Protein AF-A0A961J1T3-F1 (afdb_monomer_lite)

Structure (mmCIF, N/CA/C/O backbone):
data_AF-A0A961J1T3-F1
#
_entry.id   AF-A0A961J1T3-F1
#
loop_
_atom_site.group_PDB
_atom_site.id
_atom_site.type_symbol
_atom_site.label_atom_id
_atom_site.label_alt_id
_atom_site.label_comp_id
_atom_site.label_asym_id
_atom_site.label_entity_id
_atom_site.label_seq_id
_atom_site.pdbx_PDB_ins_code
_atom_site.Cartn_x
_atom_site.Cartn_y
_atom_site.Cartn_z
_atom_site.occupancy
_atom_site.B_iso_or_equiv
_atom_site.auth_seq_id
_atom_site.auth_comp_id
_atom_site.auth_asym_id
_atom_site.auth_atom_id
_atom_site.pdbx_PDB_model_num
ATOM 1 N N . MET A 1 1 ? -10.778 -14.699 6.576 1.00 47.78 1 MET A N 1
ATOM 2 C CA . MET A 1 1 ? -10.222 -13.414 7.059 1.00 47.78 1 MET A CA 1
ATOM 3 C C . MET A 1 1 ? -10.264 -12.421 5.902 1.00 47.78 1 MET A C 1
ATOM 5 O O . MET A 1 1 ? -9.800 -12.783 4.831 1.00 47.78 1 MET A O 1
ATOM 9 N N . ARG A 1 2 ? -10.882 -11.239 6.049 1.00 47.91 2 ARG A N 1
ATOM 10 C CA . ARG A 1 2 ? -11.044 -10.264 4.949 1.00 47.91 2 ARG A CA 1
ATOM 11 C C . ARG A 1 2 ? -10.173 -9.041 5.222 1.00 47.91 2 ARG A C 1
ATOM 13 O O . ARG A 1 2 ? -10.440 -8.313 6.169 1.00 47.91 2 ARG A O 1
ATOM 20 N N . ILE A 1 3 ? -9.152 -8.827 4.398 1.00 56.72 3 ILE A N 1
ATOM 21 C CA . ILE A 1 3 ? -8.294 -7.637 4.443 1.00 56.72 3 ILE A CA 1
ATOM 22 C C . ILE A 1 3 ? -8.749 -6.711 3.313 1.00 56.72 3 ILE A C 1
ATOM 24 O O . ILE A 1 3 ? -8.700 -7.096 2.147 1.00 56.72 3 ILE A O 1
ATOM 28 N N . LEU A 1 4 ? -9.217 -5.507 3.648 1.00 55.25 4 LEU A N 1
ATOM 29 C CA . LEU A 1 4 ? -9.433 -4.439 2.671 1.00 55.25 4 LEU A CA 1
ATOM 30 C C . LEU A 1 4 ? -8.218 -3.513 2.695 1.00 55.25 4 LEU A C 1
ATOM 32 O O . LEU A 1 4 ? -8.077 -2.683 3.589 1.00 55.25 4 LEU A O 1
ATOM 36 N N . LEU A 1 5 ? -7.331 -3.687 1.719 1.00 63.03 5 LEU A N 1
ATOM 37 C CA . LEU A 1 5 ? -6.138 -2.869 1.553 1.00 63.03 5 LEU A CA 1
ATOM 38 C C . LEU A 1 5 ? -6.436 -1.734 0.567 1.00 63.03 5 LEU A C 1
ATOM 40 O O . LEU A 1 5 ? -6.628 -1.973 -0.622 1.00 63.03 5 LEU A O 1
ATOM 44 N N . HIS A 1 6 ? -6.470 -0.497 1.063 1.00 62.91 6 HIS A N 1
ATOM 45 C CA . HIS A 1 6 ? -6.538 0.687 0.212 1.00 62.91 6 HIS A CA 1
ATOM 46 C C . HIS A 1 6 ? -5.128 1.233 -0.014 1.00 62.91 6 HIS A C 1
ATOM 48 O O . HIS A 1 6 ? -4.459 1.644 0.931 1.00 62.91 6 HIS A O 1
ATOM 54 N N . ILE A 1 7 ? -4.679 1.240 -1.267 1.00 65.06 7 ILE A N 1
ATOM 55 C CA . ILE A 1 7 ? -3.385 1.799 -1.662 1.00 65.06 7 ILE A CA 1
ATOM 56 C C . ILE A 1 7 ? -3.662 3.037 -2.505 1.00 65.06 7 ILE A C 1
ATOM 58 O O . ILE A 1 7 ? -3.919 2.947 -3.702 1.00 65.06 7 ILE A O 1
ATOM 62 N N . GLY A 1 8 ? -3.612 4.205 -1.871 1.00 62.38 8 GLY A N 1
ATOM 63 C CA . GLY A 1 8 ? -3.539 5.473 -2.586 1.00 62.38 8 GLY A CA 1
ATOM 64 C C . GLY A 1 8 ? -2.088 5.746 -2.966 1.00 62.38 8 GLY A C 1
ATOM 65 O O . GLY A 1 8 ? -1.245 5.909 -2.077 1.00 62.38 8 GLY A O 1
ATOM 66 N N . LEU A 1 9 ? -1.797 5.786 -4.265 1.00 59.97 9 LEU A N 1
ATOM 67 C CA . LEU A 1 9 ? -0.516 6.270 -4.770 1.00 59.97 9 LEU A CA 1
ATOM 68 C C . LEU A 1 9 ? -0.362 7.752 -4.368 1.00 59.97 9 LEU A C 1
ATOM 70 O O . LEU A 1 9 ? -1.274 8.546 -4.620 1.00 59.97 9 LEU A O 1
ATOM 74 N N . PRO A 1 10 ? 0.761 8.154 -3.748 1.00 58.28 10 PRO A N 1
ATOM 75 C CA . PRO A 1 10 ? 1.100 9.567 -3.625 1.00 58.28 10 PRO A CA 1
ATOM 76 C C . PRO A 1 10 ? 1.099 10.206 -5.020 1.00 58.28 10 PRO A C 1
ATOM 78 O O . PRO A 1 10 ? 1.579 9.577 -5.964 1.00 58.28 10 PRO A O 1
ATOM 81 N N . TYR A 1 11 ? 0.608 11.439 -5.144 1.00 65.69 11 TYR A N 1
ATOM 82 C CA . TYR A 1 11 ? 0.548 12.213 -6.393 1.00 65.69 11 TYR A CA 1
ATOM 83 C C . TYR A 1 11 ? -0.504 11.755 -7.409 1.00 65.69 11 TYR A C 1
ATOM 85 O O . TYR A 1 11 ? -0.502 12.216 -8.547 1.00 65.69 11 TYR A O 1
ATOM 93 N N . CYS A 1 12 ? -1.447 10.905 -6.992 1.00 68.44 12 CYS A N 1
ATOM 94 C CA . CYS A 1 12 ? -2.627 10.532 -7.781 1.00 68.44 12 CYS A CA 1
ATOM 95 C C . CYS A 1 12 ? -3.932 11.143 -7.230 1.00 68.44 12 CYS A C 1
ATOM 97 O O . CYS A 1 12 ? -5.004 10.577 -7.423 1.00 68.44 12 CYS A O 1
ATOM 99 N N . GLY A 1 13 ? -3.852 12.274 -6.515 1.00 68.56 13 GLY A N 1
ATOM 100 C CA . GLY A 1 13 ? -5.022 13.006 -6.008 1.00 68.56 13 GLY A CA 1
ATOM 101 C C . GLY A 1 13 ? -5.623 12.455 -4.709 1.00 68.56 13 GLY A C 1
ATOM 102 O O . GLY A 1 13 ? -6.743 12.809 -4.347 1.00 68.56 13 GLY A O 1
ATOM 103 N N . ALA A 1 14 ? -4.899 11.588 -3.995 1.00 77.19 14 ALA A N 1
ATOM 104 C CA . ALA A 1 14 ? -5.357 10.960 -2.754 1.00 77.19 14 ALA A CA 1
ATOM 105 C C . ALA A 1 14 ? -4.730 11.565 -1.481 1.00 77.19 14 ALA A C 1
ATOM 107 O O . ALA A 1 14 ? -4.971 11.070 -0.384 1.00 77.19 14 ALA A O 1
ATOM 108 N N . GLU A 1 15 ? -3.928 12.628 -1.573 1.00 81.44 15 GLU A N 1
ATOM 109 C CA . GLU A 1 15 ? -3.160 13.193 -0.453 1.00 81.44 15 GLU A CA 1
ATOM 110 C C . GLU A 1 15 ? -4.040 13.646 0.711 1.00 81.44 15 GLU A C 1
ATOM 112 O O . GLU A 1 15 ? -3.721 13.392 1.880 1.00 81.44 15 GLU A O 1
ATOM 117 N N . ALA A 1 16 ? -5.152 14.313 0.391 1.00 84.94 16 ALA A N 1
ATOM 118 C CA . ALA A 1 16 ? -6.121 14.767 1.378 1.00 84.94 16 ALA A CA 1
ATOM 119 C C . ALA A 1 16 ? -6.757 13.571 2.102 1.00 84.94 16 ALA A C 1
ATOM 121 O O . ALA A 1 16 ? -6.838 13.562 3.332 1.00 84.94 16 ALA A O 1
ATOM 122 N N . LEU A 1 17 ? -7.118 12.523 1.352 1.00 83.88 17 LEU A N 1
ATOM 123 C CA . LEU A 1 17 ? -7.658 11.283 1.903 1.00 83.88 17 LEU A CA 1
ATOM 124 C C . LEU A 1 17 ? -6.630 10.581 2.802 1.00 83.88 17 LEU A C 1
ATOM 126 O O . LEU A 1 17 ? -6.933 10.297 3.958 1.00 83.88 17 LEU A O 1
ATOM 130 N N . GLN A 1 18 ? -5.397 10.376 2.328 1.00 84.44 18 GLN A N 1
ATOM 131 C CA . GLN A 1 18 ? -4.331 9.724 3.100 1.00 84.44 18 GLN A CA 1
ATOM 132 C C . GLN A 1 18 ? -3.971 10.507 4.371 1.00 84.44 18 GLN A C 1
ATOM 134 O O . GLN A 1 18 ? -3.670 9.917 5.412 1.00 84.44 18 GLN A O 1
ATOM 139 N N . SER A 1 19 ? -4.029 11.841 4.321 1.00 87.69 19 SER A N 1
ATOM 140 C CA . SER A 1 19 ? -3.818 12.690 5.498 1.00 87.69 19 SER A CA 1
ATOM 141 C C . SER A 1 19 ? -4.959 12.574 6.506 1.00 87.69 19 SER A C 1
ATOM 143 O O . SER A 1 19 ? -4.695 12.474 7.704 1.00 87.69 19 SER A O 1
ATOM 145 N N . LEU A 1 20 ? -6.209 12.530 6.039 1.00 89.62 20 LEU A N 1
ATOM 146 C CA . LEU A 1 20 ? -7.375 12.344 6.899 1.00 89.62 20 LEU A CA 1
ATOM 147 C C . LEU A 1 20 ? -7.380 10.959 7.563 1.00 89.62 20 LEU A C 1
ATOM 149 O O . LEU A 1 20 ? -7.663 10.856 8.757 1.00 89.62 20 LEU A O 1
ATOM 153 N N . LEU A 1 21 ? -7.052 9.906 6.809 1.00 88.81 21 LEU A N 1
ATOM 154 C CA . LEU A 1 21 ? -6.968 8.536 7.318 1.00 88.81 21 LEU A CA 1
ATOM 155 C C . LEU A 1 21 ? -5.833 8.381 8.343 1.00 88.81 21 LEU A C 1
ATOM 157 O O . LEU A 1 21 ? -6.053 7.791 9.400 1.00 88.81 21 LEU A O 1
ATOM 161 N N . ASP A 1 22 ? -4.656 8.974 8.097 1.00 90.06 22 ASP A N 1
ATOM 162 C CA . ASP A 1 22 ? -3.550 8.984 9.070 1.00 90.06 22 ASP A CA 1
ATOM 163 C C . ASP A 1 22 ? -3.937 9.712 10.363 1.00 90.06 22 ASP A C 1
ATOM 165 O O . ASP A 1 22 ? -3.712 9.189 11.456 1.00 90.06 22 ASP A O 1
ATOM 169 N N . ALA A 1 23 ? -4.576 10.882 10.250 1.00 93.56 23 ALA A N 1
ATOM 170 C CA . ALA A 1 23 ? -5.025 11.662 11.403 1.00 93.56 23 ALA A CA 1
ATOM 171 C C . ALA A 1 23 ? -6.102 10.933 12.228 1.00 93.56 23 ALA A C 1
ATOM 173 O O . ALA A 1 23 ? -6.139 11.051 13.451 1.00 93.56 23 ALA A O 1
ATOM 174 N N . LYS A 1 24 ? -6.971 10.149 11.576 1.00 93.38 24 LYS A N 1
ATOM 175 C CA . LYS A 1 24 ? -8.062 9.401 12.223 1.00 93.38 24 LYS A CA 1
ATOM 176 C C . LYS A 1 24 ? -7.699 7.958 12.588 1.00 93.38 24 LYS A C 1
ATOM 178 O O . LYS A 1 24 ? -8.585 7.214 13.008 1.00 93.38 24 LYS A O 1
ATOM 183 N N . ARG A 1 25 ? -6.430 7.553 12.486 1.00 90.81 25 ARG A N 1
ATOM 184 C CA . ARG A 1 25 ? -5.978 6.160 12.663 1.00 90.81 25 ARG A CA 1
ATOM 185 C C . ARG A 1 25 ? -6.510 5.485 13.929 1.00 90.81 25 ARG A C 1
ATOM 187 O O . ARG A 1 25 ? -7.082 4.409 13.835 1.00 90.81 25 ARG A O 1
ATOM 194 N N . GLY A 1 26 ? -6.411 6.140 15.086 1.00 92.31 26 GLY A N 1
ATOM 195 C CA . GLY A 1 26 ? -6.910 5.568 16.344 1.00 92.31 26 GLY A CA 1
ATOM 196 C C . GLY A 1 26 ? -8.432 5.374 16.377 1.00 92.31 26 GLY A C 1
ATOM 197 O O . GLY A 1 26 ? -8.930 4.486 17.059 1.00 92.31 26 GLY A O 1
ATOM 198 N N . ARG A 1 27 ? -9.201 6.172 15.621 1.00 94.06 27 ARG A N 1
ATOM 199 C CA . ARG A 1 27 ? -10.649 5.959 15.458 1.00 94.06 27 ARG A CA 1
ATOM 200 C C . ARG A 1 27 ? -10.938 4.803 14.500 1.00 94.06 27 ARG A C 1
ATOM 202 O O . ARG A 1 27 ? -11.860 4.041 14.764 1.00 94.06 27 ARG A O 1
ATOM 209 N N . LEU A 1 28 ? -10.165 4.681 13.420 1.00 90.25 28 LEU A N 1
ATOM 210 C CA . LEU A 1 28 ? -10.276 3.570 12.470 1.00 90.25 28 LEU A CA 1
ATOM 211 C C . LEU A 1 28 ? -10.002 2.232 13.165 1.00 90.25 28 LEU A C 1
ATOM 213 O O . LEU A 1 28 ? -10.800 1.305 13.038 1.00 90.25 28 LEU A O 1
ATOM 217 N N . GLU A 1 29 ? -8.957 2.173 13.987 1.00 89.44 29 GLU A N 1
ATOM 218 C CA . GLU A 1 29 ? -8.592 0.982 14.755 1.00 89.44 29 GLU A CA 1
ATOM 219 C C . GLU A 1 29 ? -9.718 0.543 15.699 1.00 89.44 29 GLU A C 1
ATOM 221 O O . GLU A 1 29 ? -10.107 -0.621 15.698 1.00 89.44 29 GLU A O 1
ATOM 226 N N . LYS A 1 30 ? -10.343 1.493 16.411 1.00 90.06 30 LYS A N 1
ATOM 227 C CA . LYS A 1 30 ? -11.527 1.230 17.251 1.00 90.06 30 LYS A CA 1
ATOM 228 C C . LYS A 1 30 ? -12.728 0.684 16.470 1.00 90.06 30 LYS A C 1
ATOM 230 O O . LYS A 1 30 ? -13.591 0.050 17.063 1.00 90.06 30 LYS A O 1
ATOM 235 N N . SER A 1 31 ? -12.796 0.930 15.161 1.00 89.38 31 SER A N 1
ATOM 236 C CA . SER A 1 31 ? -13.809 0.362 14.258 1.00 89.38 31 SER A CA 1
ATOM 237 C C . SER A 1 31 ? -13.355 -0.918 13.542 1.00 89.38 31 SER A C 1
ATOM 239 O O . SER A 1 31 ? -14.025 -1.366 12.617 1.00 89.38 31 SER A O 1
ATOM 241 N N . GLY A 1 32 ? -12.216 -1.499 13.932 1.00 85.62 32 GLY A N 1
ATOM 242 C CA . GLY A 1 32 ? -11.658 -2.700 13.304 1.00 85.62 32 GLY A CA 1
ATOM 243 C C . GLY A 1 32 ? -10.998 -2.449 11.944 1.00 85.62 32 GLY A C 1
ATOM 244 O O . GLY A 1 32 ? -10.727 -3.394 11.208 1.00 85.62 32 GLY A O 1
ATOM 245 N N . ILE A 1 33 ? -10.738 -1.186 11.591 1.00 86.06 33 ILE A N 1
ATOM 246 C CA . ILE A 1 33 ? -10.095 -0.793 10.336 1.00 86.06 33 ILE A CA 1
ATOM 247 C C . ILE A 1 33 ? -8.636 -0.446 10.615 1.00 86.06 33 ILE A C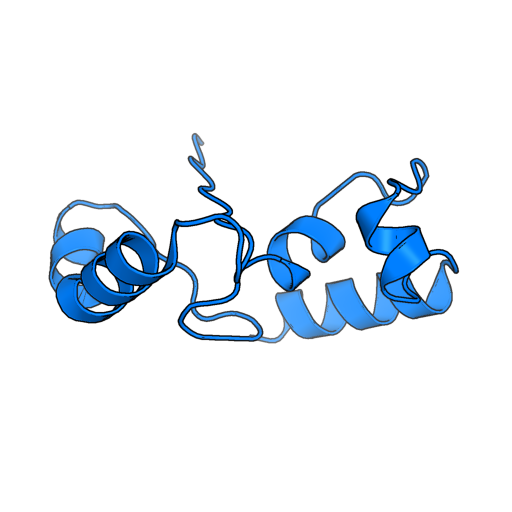 1
ATOM 249 O O . ILE A 1 33 ? -8.327 0.526 11.304 1.00 86.06 33 ILE A O 1
ATOM 253 N N . LEU A 1 34 ? -7.725 -1.214 10.022 1.00 85.31 34 LEU A N 1
ATOM 254 C CA . LEU A 1 34 ? -6.295 -0.951 10.110 1.00 85.31 34 LEU A CA 1
ATOM 255 C C . LEU A 1 34 ? -5.840 -0.102 8.928 1.00 85.31 34 LEU A C 1
ATOM 257 O O . LEU A 1 34 ? -5.944 -0.490 7.768 1.00 85.31 34 LEU A O 1
ATOM 261 N N . TYR A 1 35 ? -5.285 1.060 9.243 1.00 85.81 35 TYR A N 1
ATOM 262 C CA . TYR A 1 35 ? -4.523 1.863 8.300 1.00 85.81 35 TYR A CA 1
ATOM 263 C C . TYR A 1 35 ? -3.042 1.551 8.552 1.00 85.81 35 TYR A C 1
ATOM 265 O O . 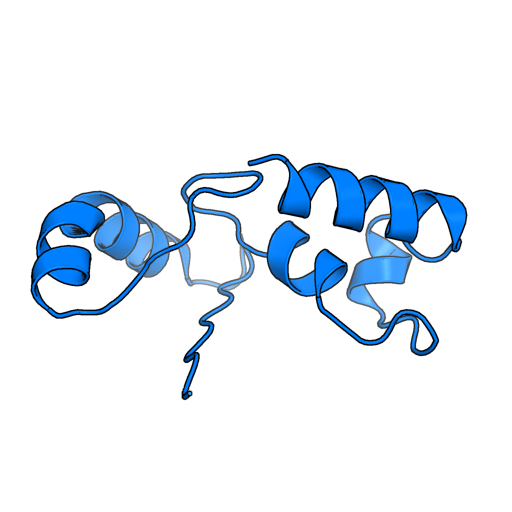TYR A 1 35 ? -2.613 1.570 9.707 1.00 85.81 35 TYR A O 1
ATOM 273 N N . SER A 1 36 ? -2.262 1.216 7.519 1.00 81.25 36 SER A N 1
ATOM 274 C CA . SER A 1 36 ? -0.878 0.737 7.696 1.00 81.25 36 SER A CA 1
ATOM 275 C C . SER A 1 36 ? 0.104 1.873 8.008 1.00 81.25 36 SER A C 1
ATOM 277 O O . SER A 1 36 ? -0.092 3.017 7.576 1.00 81.25 36 SER A O 1
ATOM 279 N N . ARG A 1 37 ? 1.136 1.578 8.805 1.00 82.62 37 ARG A N 1
ATOM 280 C CA . ARG A 1 37 ? 2.297 2.456 9.064 1.00 82.62 37 ARG A CA 1
ATOM 281 C C . ARG A 1 37 ? 3.560 1.969 8.353 1.00 82.62 37 ARG A C 1
ATOM 283 O O . ARG A 1 37 ? 4.547 2.703 8.327 1.00 82.62 37 ARG A O 1
ATOM 290 N N . VAL A 1 38 ? 3.496 0.758 7.805 1.00 76.69 38 VAL A N 1
ATOM 291 C CA . VAL A 1 38 ? 4.648 0.020 7.308 1.00 76.69 38 VAL A CA 1
ATOM 292 C C . VAL A 1 38 ? 5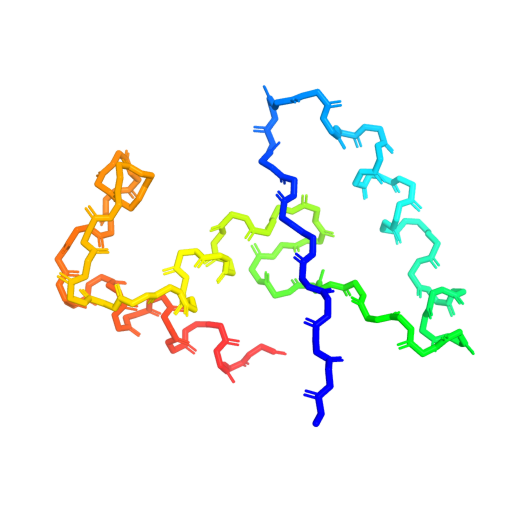.258 0.748 6.125 1.00 76.69 38 VAL A C 1
ATOM 294 O O . VAL A 1 38 ? 4.561 1.091 5.165 1.00 76.69 38 VAL A O 1
ATOM 297 N N . LEU A 1 39 ? 6.564 1.003 6.211 1.00 77.12 39 LEU A N 1
ATOM 298 C CA . LEU A 1 39 ? 7.328 1.750 5.206 1.00 77.12 39 LEU A CA 1
ATOM 299 C C . LEU A 1 39 ? 6.768 3.157 4.891 1.00 77.12 39 LEU A C 1
ATOM 301 O O . LEU A 1 39 ? 7.058 3.716 3.827 1.00 77.12 39 LEU A O 1
ATOM 305 N N . GLY A 1 40 ? 5.998 3.747 5.816 1.00 79.69 40 GLY A N 1
ATOM 306 C CA . GLY A 1 40 ? 5.487 5.115 5.738 1.00 79.69 40 GLY A CA 1
ATOM 307 C C . GLY A 1 40 ? 4.056 5.279 6.261 1.00 79.69 40 GLY A C 1
ATOM 308 O O . GLY A 1 40 ? 3.180 4.445 6.058 1.00 79.69 40 GLY A O 1
ATOM 309 N N . ARG A 1 41 ? 3.767 6.429 6.885 1.00 83.56 41 ARG A N 1
ATOM 310 C CA . ARG A 1 41 ? 2.442 6.704 7.484 1.00 83.56 41 ARG A CA 1
ATOM 311 C C . ARG A 1 41 ? 1.335 7.002 6.469 1.00 83.56 41 ARG A C 1
ATOM 313 O O . ARG A 1 41 ? 0.163 6.852 6.805 1.00 83.56 41 ARG A O 1
ATOM 320 N N . LYS A 1 42 ? 1.708 7.454 5.267 1.00 78.50 42 LYS A N 1
ATOM 321 C CA . LYS A 1 42 ? 0.793 7.940 4.213 1.00 78.50 42 LYS A CA 1
ATOM 322 C C . LYS A 1 42 ? 1.098 7.390 2.813 1.00 78.50 42 LYS A C 1
ATOM 324 O O . LYS A 1 42 ? 0.405 7.735 1.864 1.00 78.50 42 LYS A O 1
ATOM 329 N N . ASN A 1 43 ? 2.153 6.584 2.664 1.00 74.25 43 ASN A N 1
ATOM 330 C CA . ASN A 1 43 ? 2.583 6.043 1.376 1.00 74.25 43 ASN A CA 1
ATOM 331 C C . ASN A 1 43 ? 2.594 4.517 1.434 1.00 74.25 43 ASN A C 1
ATOM 333 O O . ASN A 1 43 ? 3.552 3.912 1.907 1.00 74.25 43 ASN A O 1
ATOM 337 N N . HIS A 1 44 ? 1.539 3.901 0.910 1.00 80.75 44 HIS A N 1
ATOM 338 C CA . HIS A 1 44 ? 1.388 2.443 0.897 1.00 80.75 44 HIS A CA 1
ATOM 339 C C . HIS A 1 44 ? 1.851 1.801 -0.406 1.00 80.75 44 HIS A C 1
ATOM 341 O O . HIS A 1 44 ? 1.689 0.601 -0.595 1.00 80.75 44 HIS A O 1
ATOM 347 N N . THR A 1 45 ? 2.492 2.572 -1.285 1.00 81.69 45 THR A N 1
ATOM 348 C CA . THR A 1 45 ? 3.033 2.068 -2.553 1.00 81.69 45 THR A CA 1
ATOM 349 C C . THR A 1 45 ? 4.051 0.953 -2.326 1.00 81.69 45 THR A C 1
ATOM 351 O O . THR A 1 45 ? 4.076 -0.037 -3.049 1.00 81.69 45 THR A O 1
ATOM 354 N N . ARG A 1 46 ? 4.896 1.091 -1.298 1.00 82.00 46 ARG A N 1
ATOM 355 C CA . ARG A 1 46 ? 5.889 0.067 -0.954 1.00 82.00 46 ARG A CA 1
ATOM 356 C C . ARG A 1 46 ? 5.256 -1.185 -0.363 1.00 82.00 46 ARG A C 1
ATOM 358 O O . ARG A 1 46 ? 5.702 -2.271 -0.696 1.00 82.00 46 ARG A O 1
ATOM 365 N N . LEU A 1 47 ? 4.205 -1.032 0.442 1.00 82.25 47 LEU A N 1
ATOM 366 C CA . LEU A 1 47 ? 3.426 -2.162 0.939 1.00 82.25 47 LEU A CA 1
ATOM 367 C C . LEU A 1 47 ? 2.784 -2.924 -0.225 1.00 82.25 47 LEU A C 1
ATOM 369 O O . LEU A 1 47 ? 2.957 -4.131 -0.313 1.00 82.25 47 LEU A O 1
ATOM 373 N N . TYR A 1 48 ? 2.135 -2.217 -1.156 1.00 83.06 48 TYR A N 1
ATOM 374 C CA . TYR A 1 48 ? 1.587 -2.807 -2.381 1.00 83.06 48 TYR A CA 1
ATOM 375 C C . TYR A 1 48 ? 2.631 -3.613 -3.154 1.00 83.06 48 TYR A C 1
ATOM 377 O O . TYR A 1 48 ? 2.431 -4.795 -3.413 1.00 83.06 48 TYR A O 1
ATOM 385 N N . MET A 1 49 ? 3.774 -2.991 -3.456 1.00 86.44 49 MET A N 1
ATOM 386 C CA . MET A 1 49 ? 4.856 -3.658 -4.177 1.00 86.44 49 MET A CA 1
ATOM 387 C C . MET A 1 49 ? 5.444 -4.841 -3.400 1.00 86.44 49 MET A C 1
ATOM 389 O O . MET A 1 49 ? 6.022 -5.721 -4.026 1.00 86.44 49 MET A O 1
ATOM 393 N N . ALA A 1 50 ? 5.348 -4.877 -2.069 1.00 86.31 50 ALA A N 1
ATOM 394 C CA . ALA A 1 50 ? 5.874 -5.976 -1.262 1.00 86.31 50 ALA A CA 1
ATOM 395 C C . ALA A 1 50 ? 4.956 -7.205 -1.247 1.00 86.31 50 ALA A C 1
ATOM 397 O O . ALA A 1 50 ? 5.449 -8.314 -1.077 1.00 86.31 50 ALA A O 1
ATOM 398 N N . VAL A 1 51 ? 3.641 -7.008 -1.400 1.00 81.81 51 VAL A N 1
ATOM 399 C CA . VAL A 1 51 ? 2.633 -8.074 -1.250 1.00 81.81 51 VAL A CA 1
ATOM 400 C C . VAL A 1 51 ? 2.075 -8.600 -2.575 1.00 81.81 51 VAL A C 1
ATOM 402 O O . VAL A 1 51 ? 1.374 -9.608 -2.566 1.00 81.81 51 VAL A O 1
ATOM 405 N N . SER A 1 52 ? 2.350 -7.942 -3.709 1.00 81.00 52 SER A N 1
ATOM 406 C CA . SER A 1 52 ? 1.962 -8.445 -5.036 1.00 81.00 52 SER A CA 1
ATOM 407 C C . SER A 1 52 ? 2.788 -9.671 -5.470 1.00 81.00 52 SER A C 1
ATOM 409 O O . SER A 1 52 ? 3.857 -9.945 -4.923 1.00 81.00 52 SER A O 1
ATOM 411 N N . ASP A 1 53 ? 2.300 -10.426 -6.459 1.00 84.81 53 ASP A N 1
ATOM 412 C CA . ASP A 1 53 ? 2.950 -11.649 -6.963 1.00 84.81 53 ASP A CA 1
ATOM 413 C C . ASP A 1 53 ? 4.387 -11.371 -7.447 1.00 84.81 53 ASP A C 1
ATOM 415 O O . ASP A 1 53 ? 4.558 -10.592 -8.386 1.00 84.81 53 ASP A O 1
ATOM 419 N N . PRO A 1 54 ? 5.435 -11.971 -6.851 1.00 84.62 54 PRO A N 1
ATOM 420 C CA . PRO A 1 54 ? 6.821 -11.716 -7.239 1.00 84.62 54 PRO A CA 1
ATOM 421 C C . PRO A 1 54 ? 7.189 -12.181 -8.658 1.00 84.62 54 PRO A C 1
ATOM 423 O O . PRO A 1 54 ? 8.139 -11.655 -9.246 1.00 84.62 54 PRO A O 1
ATOM 426 N N . GLY A 1 55 ? 6.446 -13.142 -9.220 1.00 86.50 55 GLY A N 1
ATOM 427 C CA . GLY A 1 55 ? 6.618 -13.620 -10.594 1.00 86.50 55 GLY A CA 1
ATOM 428 C C . GLY A 1 55 ? 6.031 -12.672 -11.641 1.00 86.50 55 GLY A C 1
ATOM 429 O O . GLY A 1 55 ? 6.414 -12.731 -12.810 1.00 86.50 55 GLY A O 1
ATOM 430 N N . HIS A 1 56 ? 5.152 -11.759 -11.225 1.00 88.06 56 HIS A N 1
ATOM 431 C CA . HIS A 1 56 ? 4.539 -10.760 -12.089 1.00 88.06 56 HIS A CA 1
ATOM 432 C C . HIS A 1 56 ? 5.124 -9.370 -11.802 1.00 88.06 56 HIS A C 1
ATOM 434 O O . HIS A 1 56 ? 4.711 -8.659 -10.881 1.00 88.06 56 HIS A O 1
ATOM 440 N N . ILE A 1 57 ? 6.114 -8.960 -12.599 1.00 87.69 57 ILE A N 1
ATOM 441 C CA . ILE A 1 57 ? 6.720 -7.630 -12.467 1.00 87.69 57 ILE A CA 1
ATOM 442 C C . ILE A 1 57 ? 5.787 -6.580 -13.067 1.00 87.69 57 ILE A C 1
ATOM 444 O O . ILE A 1 57 ? 5.800 -6.331 -14.270 1.00 87.69 57 ILE A O 1
ATOM 448 N N . ASP A 1 58 ? 4.993 -5.943 -12.213 1.00 85.62 58 ASP A N 1
ATOM 449 C CA . ASP A 1 58 ? 4.127 -4.84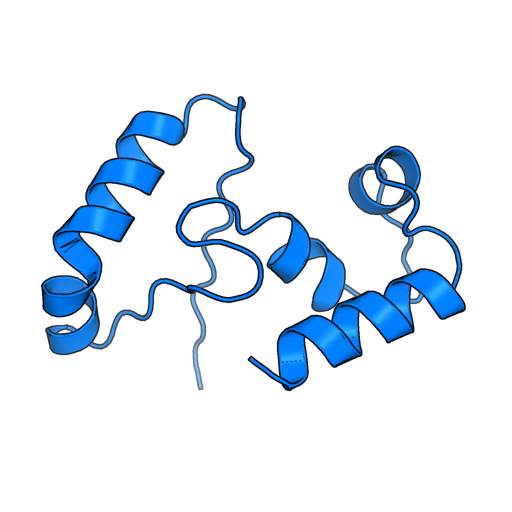6 -12.626 1.00 85.62 58 ASP A CA 1
ATOM 450 C C . ASP A 1 58 ? 4.936 -3.574 -13.001 1.00 85.62 58 ASP A C 1
ATOM 452 O O . ASP A 1 58 ? 6.076 -3.386 -12.541 1.00 85.62 58 ASP A O 1
ATOM 456 N N . PRO A 1 59 ? 4.367 -2.662 -13.818 1.00 86.69 59 PRO A N 1
ATOM 457 C CA . PRO A 1 59 ? 5.056 -1.445 -14.251 1.00 86.69 59 PRO A CA 1
ATOM 458 C C . PRO A 1 59 ? 5.554 -0.563 -13.103 1.00 86.69 59 PRO A C 1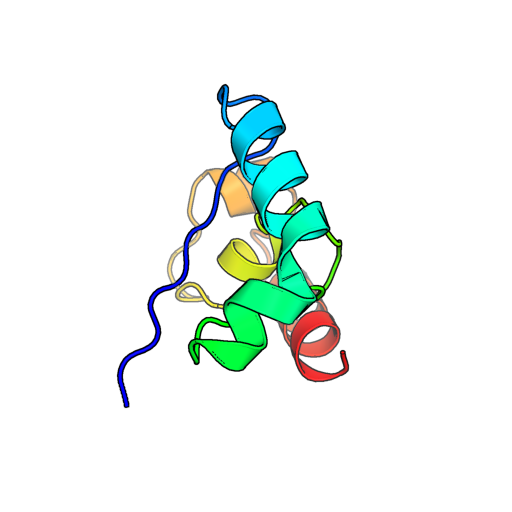
ATOM 460 O O . PRO A 1 59 ? 6.573 0.115 -13.246 1.00 86.69 59 PRO A O 1
ATOM 463 N N . LEU A 1 60 ? 4.871 -0.572 -11.956 1.00 84.94 60 LEU A N 1
ATOM 464 C CA . LEU A 1 60 ? 5.245 0.230 -10.798 1.00 84.94 60 LEU A CA 1
ATOM 465 C C . LEU A 1 60 ? 6.492 -0.344 -10.119 1.00 84.94 60 LEU A C 1
ATOM 467 O O . LEU A 1 60 ? 7.415 0.417 -9.824 1.00 84.94 60 LEU A O 1
ATOM 471 N N . ARG A 1 61 ? 6.584 -1.669 -9.948 1.00 89.94 61 ARG A N 1
ATOM 472 C CA . ARG A 1 61 ? 7.821 -2.333 -9.499 1.00 89.94 61 ARG A CA 1
ATOM 473 C C . ARG A 1 61 ? 8.980 -2.068 -10.445 1.00 89.94 61 ARG A C 1
ATOM 475 O O . ARG A 1 61 ? 10.071 -1.731 -9.981 1.00 89.94 61 ARG A O 1
ATOM 482 N N . HIS A 1 62 ? 8.751 -2.181 -11.752 1.00 91.31 62 HIS A N 1
ATOM 483 C CA . HIS A 1 62 ? 9.776 -1.895 -12.752 1.00 91.31 62 HIS A CA 1
ATOM 484 C C . HIS A 1 62 ? 10.273 -0.445 -12.644 1.00 91.31 62 HIS A C 1
ATOM 486 O O . HIS A 1 62 ? 11.461 -0.213 -12.415 1.00 91.31 62 HIS A O 1
ATOM 492 N N . ALA A 1 63 ? 9.360 0.530 -12.697 1.00 89.56 63 ALA A N 1
ATOM 493 C CA . ALA A 1 63 ? 9.679 1.957 -12.645 1.00 89.56 63 ALA A CA 1
ATOM 494 C C . ALA A 1 63 ? 10.347 2.399 -11.331 1.00 89.56 63 ALA A C 1
ATOM 496 O O . ALA A 1 63 ? 11.015 3.429 -11.286 1.00 89.56 63 ALA A O 1
ATOM 497 N N . ARG A 1 64 ? 10.168 1.638 -10.245 1.00 88.69 64 ARG A N 1
ATOM 498 C CA . ARG A 1 64 ? 10.711 1.952 -8.914 1.00 88.69 64 ARG A CA 1
ATOM 499 C C . ARG A 1 64 ? 11.946 1.126 -8.534 1.00 88.69 64 ARG A C 1
ATOM 501 O O . ARG A 1 64 ? 12.404 1.244 -7.401 1.00 88.69 64 ARG A O 1
ATOM 508 N N . GLY A 1 65 ? 12.498 0.322 -9.449 1.00 92.44 65 GLY A N 1
ATOM 509 C CA . GLY A 1 65 ? 13.736 -0.438 -9.219 1.00 92.44 65 GLY A CA 1
ATOM 510 C C . GLY A 1 65 ? 13.559 -1.753 -8.447 1.00 92.44 65 GLY A C 1
ATOM 511 O O . GLY A 1 65 ? 14.527 -2.287 -7.905 1.00 92.44 65 GLY A O 1
ATOM 512 N N . PHE A 1 66 ? 12.340 -2.295 -8.407 1.00 92.81 66 PHE A N 1
ATOM 513 C CA . PHE A 1 66 ? 11.988 -3.553 -7.736 1.00 92.81 66 PHE A CA 1
ATOM 514 C C . PHE A 1 66 ? 11.721 -4.708 -8.716 1.00 92.81 66 PHE A C 1
ATOM 516 O O . PHE A 1 66 ? 11.115 -5.701 -8.339 1.00 92.81 66 PHE A O 1
ATOM 523 N N . ALA A 1 67 ? 12.181 -4.621 -9.969 1.00 92.25 67 ALA A N 1
ATOM 524 C CA . ALA A 1 67 ? 12.010 -5.709 -10.939 1.00 92.25 67 ALA A CA 1
ATOM 525 C C . ALA A 1 67 ? 12.792 -6.986 -10.565 1.00 92.25 67 ALA A C 1
ATOM 527 O O . ALA A 1 67 ? 12.337 -8.098 -10.808 1.00 92.25 67 ALA A O 1
ATOM 528 N N . ARG A 1 68 ? 13.977 -6.848 -9.957 1.00 94.31 68 ARG A N 1
ATOM 529 C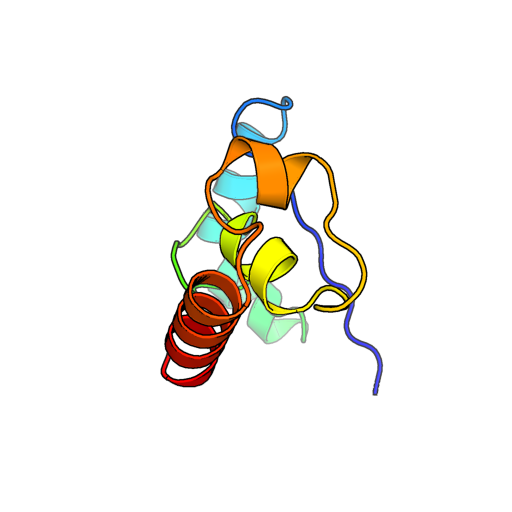 CA . ARG A 1 68 ? 14.855 -7.987 -9.631 1.00 94.31 68 ARG A CA 1
ATOM 530 C C . ARG A 1 68 ? 14.419 -8.687 -8.341 1.00 94.31 68 ARG A C 1
ATOM 532 O O . ARG A 1 68 ? 14.150 -8.004 -7.354 1.00 94.31 68 ARG A O 1
ATOM 539 N N . SER A 1 69 ? 14.471 -10.020 -8.314 1.00 91.56 69 SER A N 1
ATOM 540 C CA . SER A 1 69 ? 14.097 -10.856 -7.154 1.00 91.56 69 SER A CA 1
ATOM 541 C C . SER A 1 69 ? 14.738 -10.392 -5.841 1.00 91.56 69 SER A C 1
ATOM 543 O O . SER A 1 69 ? 14.035 -10.128 -4.873 1.00 91.56 69 SER A O 1
ATOM 545 N N . ALA A 1 70 ? 16.050 -10.141 -5.829 1.00 93.88 70 ALA A N 1
ATOM 546 C CA . ALA A 1 70 ? 16.761 -9.674 -4.634 1.00 93.88 70 ALA A CA 1
ATOM 547 C C . ALA A 1 70 ? 16.231 -8.335 -4.074 1.00 93.88 70 ALA A C 1
ATOM 549 O O . ALA A 1 70 ? 16.279 -8.090 -2.866 1.00 93.88 70 ALA A O 1
ATOM 550 N N . ALA A 1 71 ? 15.736 -7.439 -4.936 1.00 93.69 71 ALA A N 1
ATOM 551 C CA . ALA A 1 71 ? 15.128 -6.182 -4.503 1.00 93.69 71 ALA A CA 1
ATOM 552 C C . ALA A 1 71 ? 13.725 -6.407 -3.924 1.00 93.69 71 ALA A C 1
ATOM 554 O O . ALA A 1 71 ? 13.380 -5.780 -2.922 1.00 93.69 71 ALA A O 1
ATOM 555 N N . GLN A 1 72 ? 12.953 -7.320 -4.519 1.00 92.19 72 GLN A N 1
ATOM 556 C CA . GLN A 1 72 ? 11.630 -7.712 -4.034 1.00 92.19 72 GLN A CA 1
ATOM 557 C C . GLN A 1 72 ? 11.713 -8.397 -2.670 1.00 92.19 72 GLN A C 1
ATOM 559 O O . GLN A 1 72 ? 11.015 -8.004 -1.742 1.00 92.19 72 GLN A O 1
ATOM 564 N N . GLU A 1 73 ? 12.631 -9.347 -2.504 1.00 92.75 73 GLU A N 1
ATOM 565 C CA . GLU A 1 73 ? 12.854 -10.028 -1.230 1.00 92.75 73 GLU A CA 1
ATOM 566 C C . GLU A 1 73 ? 13.264 -9.060 -0.118 1.00 92.75 73 GLU A C 1
ATOM 568 O O . GLU A 1 73 ? 12.776 -9.145 1.008 1.00 92.75 73 GLU A O 1
ATOM 573 N N . ARG A 1 74 ? 14.158 -8.110 -0.425 1.00 92.44 74 ARG A N 1
ATOM 574 C CA . ARG A 1 74 ? 14.553 -7.073 0.534 1.00 92.44 74 ARG A CA 1
ATOM 575 C C . ARG A 1 74 ? 13.358 -6.210 0.936 1.00 92.44 74 ARG A C 1
ATOM 577 O O . ARG A 1 74 ? 13.233 -5.881 2.111 1.00 92.44 74 ARG A O 1
ATOM 584 N N . LEU A 1 75 ? 12.495 -5.857 -0.018 1.00 90.69 75 LEU A N 1
ATOM 585 C CA . LEU A 1 75 ? 11.280 -5.095 0.255 1.00 90.69 75 LEU A CA 1
ATOM 586 C C . LEU A 1 75 ? 10.302 -5.891 1.130 1.00 90.69 75 LEU A C 1
ATOM 588 O O . LEU A 1 75 ? 9.810 -5.353 2.115 1.00 90.69 75 LEU A O 1
ATOM 592 N N . ALA A 1 76 ? 10.078 -7.168 0.817 1.00 89.06 76 ALA A N 1
ATOM 593 C CA . ALA A 1 76 ? 9.213 -8.054 1.591 1.00 89.06 76 ALA A CA 1
ATOM 594 C C . ALA A 1 76 ? 9.709 -8.223 3.036 1.00 89.06 76 ALA A C 1
ATOM 596 O O . ALA A 1 76 ? 8.928 -8.071 3.972 1.00 89.06 76 ALA A O 1
ATOM 597 N N . ARG A 1 77 ? 11.017 -8.441 3.239 1.00 90.00 77 ARG A N 1
ATOM 598 C CA . ARG A 1 77 ? 11.617 -8.505 4.584 1.00 90.00 77 ARG A CA 1
ATOM 599 C C . ARG A 1 77 ? 11.452 -7.201 5.360 1.00 90.00 77 ARG A C 1
ATOM 601 O O . ARG A 1 77 ? 11.137 -7.241 6.542 1.00 90.00 77 ARG A O 1
ATOM 608 N N . ALA A 1 78 ? 11.636 -6.058 4.700 1.00 87.12 78 ALA A N 1
ATOM 609 C CA . ALA A 1 78 ? 11.454 -4.754 5.332 1.00 87.12 78 ALA A CA 1
ATOM 610 C C . ALA A 1 78 ? 9.997 -4.501 5.753 1.00 87.12 78 ALA A C 1
ATOM 612 O O . ALA A 1 78 ? 9.776 -3.827 6.747 1.00 87.12 78 ALA A O 1
ATOM 613 N N . VAL A 1 79 ? 9.017 -5.042 5.019 1.00 84.31 79 VAL A N 1
ATOM 614 C CA . VAL A 1 79 ? 7.596 -4.988 5.401 1.00 84.31 79 VAL A CA 1
ATOM 615 C C . VAL A 1 79 ? 7.272 -5.938 6.551 1.00 84.31 79 VAL A C 1
ATOM 617 O O . VAL A 1 79 ? 6.471 -5.591 7.404 1.00 84.31 79 VAL A O 1
ATOM 620 N N . ALA A 1 80 ? 7.858 -7.136 6.568 1.00 83.19 80 ALA A N 1
ATOM 621 C CA . ALA A 1 80 ? 7.556 -8.149 7.580 1.00 83.19 80 ALA A CA 1
ATOM 622 C C . ALA A 1 80 ? 8.160 -7.848 8.965 1.00 83.19 80 ALA A C 1
ATOM 624 O O . ALA A 1 80 ? 7.699 -8.407 9.955 1.00 83.19 80 ALA A O 1
ATOM 625 N N . GLY A 1 81 ? 9.209 -7.022 9.030 1.00 78.50 81 GLY A N 1
ATOM 626 C CA . GLY A 1 81 ? 9.888 -6.656 10.277 1.00 78.50 81 GLY A CA 1
ATOM 627 C C . GLY A 1 81 ? 9.352 -5.402 10.981 1.00 78.50 81 GLY A C 1
ATOM 628 O O . GLY A 1 81 ? 9.968 -4.985 11.958 1.00 78.50 81 GLY A O 1
ATOM 629 N N . ASP A 1 82 ? 8.276 -4.795 10.472 1.00 61.06 82 ASP A N 1
ATOM 630 C CA . ASP A 1 82 ? 7.689 -3.509 10.898 1.00 61.06 82 ASP A CA 1
ATOM 631 C C . ASP A 1 82 ? 6.268 -3.742 11.454 1.00 61.06 82 ASP A C 1
ATOM 633 O O . ASP A 1 82 ? 5.938 -3.195 12.532 1.00 61.06 82 ASP A O 1
#

Foldseek 3Di:
DDADDDADAPPPPCQVVLVVCLVCQVVCVVVVHHDDDQPHSRHCLLVVLQPDDLVDCDPSCVVVVNVDPVSSVVSVVSRVVD

Sequence (82 aa):
MRILLHIGLPYCGAEALQSLLDAKRGRLEKSGILYSRVLGRKNHTRLYMAVSDPGHIDPLRHARGFARSAAQERLARAVAGD

Radius of gyration: 13.59 Å; chains: 1; bounding box: 31×28×32 Å

pLDDT: mean 82.14, std 11.22, range [47.78, 94.31]

Secondary structure (DSSP, 8-state):
---------TTTT-HHHHHHHHHTHHHHHHTTPPPP-TT-SS--HHHHHHHS-TTS--HHHHHTT--SHHHHHHHHHHHHT-